Protein AF-X0XR33-F1 (afdb_monomer_lite)

Organism: NCBI:txid412755

Structure (mmCIF, N/CA/C/O backbone):
data_AF-X0XR33-F1
#
_entry.id   AF-X0XR33-F1
#
loop_
_atom_site.group_PDB
_atom_site.id
_atom_site.type_symbol
_atom_site.label_atom_id
_atom_site.label_alt_id
_atom_site.label_comp_id
_atom_site.label_asym_id
_atom_site.label_entity_id
_atom_site.label_seq_id
_atom_site.pdbx_PDB_ins_code
_atom_site.Cartn_x
_atom_site.Cartn_y
_atom_site.Cartn_z
_atom_site.occupancy
_atom_site.B_iso_or_equiv
_atom_site.auth_seq_id
_atom_site.auth_comp_id
_atom_site.auth_asym_id
_atom_site.auth_atom_id
_atom_site.pdbx_PDB_model_num
ATOM 1 N N . THR A 1 1 ? -7.447 8.365 -4.450 1.00 80.62 1 THR A N 1
ATOM 2 C CA . THR A 1 1 ? -6.593 9.327 -5.181 1.00 80.62 1 THR A CA 1
ATOM 3 C C . THR A 1 1 ? -5.388 8.615 -5.745 1.00 80.62 1 THR A C 1
ATOM 5 O O . THR A 1 1 ? -4.790 7.849 -5.003 1.00 80.62 1 THR A O 1
ATOM 8 N N . SER A 1 2 ? -5.066 8.845 -7.019 1.00 83.06 2 SER A N 1
ATOM 9 C CA . SER A 1 2 ? -3.897 8.292 -7.719 1.00 83.06 2 SER A CA 1
ATOM 10 C C . SER A 1 2 ? -2.874 9.401 -7.981 1.00 83.06 2 SER A C 1
ATOM 12 O O . SER A 1 2 ? -3.270 10.494 -8.389 1.00 83.06 2 SER A O 1
ATOM 14 N N . THR A 1 3 ? -1.588 9.146 -7.746 1.00 88.88 3 THR A N 1
ATOM 15 C CA . THR A 1 3 ? -0.489 10.077 -8.058 1.00 88.88 3 THR A CA 1
ATOM 16 C C . THR A 1 3 ? 0.750 9.329 -8.552 1.00 88.88 3 THR A C 1
ATOM 18 O O . THR A 1 3 ? 0.854 8.113 -8.393 1.00 88.88 3 THR A O 1
ATOM 21 N N . ALA A 1 4 ? 1.709 10.057 -9.127 1.00 89.00 4 ALA A N 1
ATOM 22 C CA . ALA A 1 4 ? 3.064 9.562 -9.349 1.00 89.00 4 ALA A CA 1
ATOM 23 C C . ALA A 1 4 ? 4.091 10.601 -8.891 1.00 89.00 4 ALA A C 1
ATOM 25 O O . ALA A 1 4 ? 3.886 11.807 -9.044 1.00 89.00 4 ALA A O 1
ATOM 26 N N . GLN A 1 5 ? 5.188 10.123 -8.316 1.00 90.75 5 GLN A N 1
ATOM 27 C CA . GLN A 1 5 ? 6.294 10.949 -7.862 1.00 90.75 5 GLN A CA 1
ATOM 28 C C . GLN A 1 5 ? 7.131 11.408 -9.066 1.00 90.75 5 GLN A C 1
ATOM 30 O O . GLN A 1 5 ? 7.603 10.596 -9.857 1.00 90.75 5 GLN A O 1
ATOM 35 N N . GLY A 1 6 ? 7.332 12.721 -9.196 1.00 85.88 6 GLY A N 1
ATOM 36 C CA . GLY A 1 6 ? 8.050 13.331 -10.325 1.00 85.88 6 GLY A CA 1
ATOM 37 C C . GLY A 1 6 ? 9.581 13.299 -10.232 1.00 85.88 6 GLY A C 1
ATOM 38 O O . GLY A 1 6 ? 10.245 13.839 -11.110 1.00 85.88 6 GLY A O 1
ATOM 39 N N . ALA A 1 7 ? 10.137 12.717 -9.171 1.00 87.12 7 ALA A N 1
ATOM 40 C CA . ALA A 1 7 ? 11.571 12.658 -8.896 1.00 87.12 7 ALA A CA 1
ATOM 41 C C . ALA A 1 7 ? 11.917 11.373 -8.133 1.00 87.12 7 ALA A C 1
ATOM 43 O O . ALA A 1 7 ? 11.029 10.682 -7.638 1.00 87.12 7 ALA A O 1
ATOM 44 N N . GLU A 1 8 ? 13.202 11.064 -8.000 1.00 84.19 8 GLU A N 1
ATOM 45 C CA . GLU A 1 8 ? 13.633 9.911 -7.213 1.00 84.19 8 GLU A CA 1
ATOM 46 C C . GLU A 1 8 ? 13.281 10.073 -5.710 1.00 84.19 8 GLU A C 1
ATOM 48 O O . GLU A 1 8 ? 13.434 11.174 -5.170 1.00 84.19 8 GLU A O 1
ATOM 53 N N . PRO A 1 9 ? 12.818 9.010 -5.016 1.00 87.75 9 PRO A N 1
ATOM 54 C CA . PRO A 1 9 ? 12.449 7.698 -5.558 1.00 87.75 9 PRO A CA 1
ATOM 55 C C . PRO A 1 9 ? 11.144 7.768 -6.361 1.00 87.75 9 PRO A C 1
ATOM 57 O O . PRO A 1 9 ? 10.124 8.213 -5.840 1.00 87.75 9 PRO A O 1
ATOM 60 N N . TYR A 1 10 ? 11.159 7.296 -7.613 1.00 89.25 10 TYR A N 1
ATOM 61 C CA . TYR A 1 10 ? 9.948 7.230 -8.435 1.00 89.25 10 TYR A CA 1
ATOM 62 C C . TYR A 1 10 ? 8.979 6.194 -7.853 1.00 89.25 10 TYR A C 1
ATOM 64 O O . TYR A 1 10 ? 9.381 5.077 -7.531 1.00 89.25 10 TYR A O 1
ATOM 72 N N . TYR A 1 11 ? 7.701 6.550 -7.728 1.00 90.19 11 TYR A N 1
ATOM 73 C CA . TYR A 1 11 ? 6.629 5.618 -7.380 1.00 90.19 11 TYR A CA 1
ATOM 74 C C . TYR A 1 11 ? 5.278 6.126 -7.878 1.00 90.19 11 TYR A C 1
ATOM 76 O O . TYR A 1 11 ? 5.029 7.332 -7.905 1.00 90.19 11 TYR A O 1
ATOM 84 N N . GLY A 1 12 ? 4.387 5.201 -8.220 1.00 91.00 12 GLY A N 1
ATOM 85 C CA . GLY A 1 12 ? 2.951 5.458 -8.284 1.00 91.00 12 GLY A CA 1
ATOM 86 C C . GLY A 1 12 ? 2.328 5.248 -6.908 1.00 91.00 12 GLY A C 1
ATOM 87 O O . GLY A 1 12 ? 2.782 4.388 -6.151 1.00 91.00 12 GLY A O 1
ATOM 88 N N . SER A 1 13 ? 1.308 6.022 -6.543 1.00 90.88 13 SER A N 1
ATOM 89 C CA . SER A 1 13 ? 0.569 5.787 -5.302 1.00 90.88 13 SER A CA 1
ATOM 90 C C . SER A 1 13 ? -0.932 5.834 -5.502 1.00 90.88 13 SER A C 1
ATOM 92 O O . SER A 1 13 ? -1.434 6.619 -6.304 1.00 90.88 13 SER A O 1
ATOM 94 N N . GLN A 1 14 ? -1.634 5.011 -4.729 1.00 89.75 14 GLN A N 1
ATOM 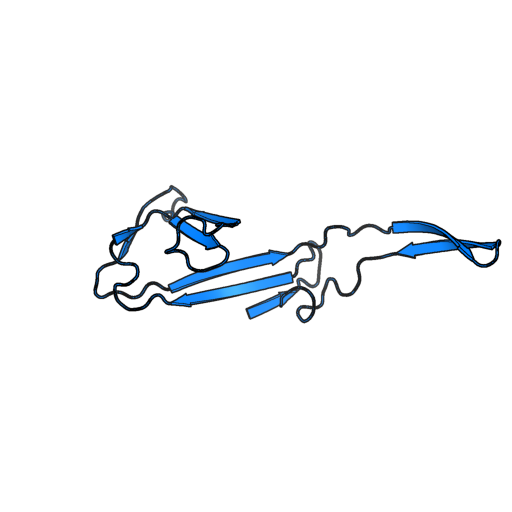95 C CA . GLN A 1 14 ? -3.082 5.002 -4.660 1.00 89.75 14 GLN A CA 1
ATOM 96 C C . GLN A 1 14 ? -3.531 5.016 -3.204 1.00 89.75 14 GLN A C 1
ATOM 98 O O . GLN A 1 14 ? -3.216 4.110 -2.436 1.00 89.75 14 GLN A O 1
ATOM 103 N N . THR A 1 15 ? -4.303 6.034 -2.835 1.00 92.31 15 THR A N 1
ATOM 104 C CA . THR A 1 15 ? -4.995 6.090 -1.546 1.00 92.31 15 THR A CA 1
ATOM 105 C C . THR A 1 15 ? -6.463 5.754 -1.732 1.00 92.31 15 THR A C 1
ATOM 107 O O . THR A 1 15 ? -7.131 6.347 -2.590 1.00 92.31 15 THR A O 1
ATOM 110 N N . ARG A 1 16 ? -6.975 4.850 -0.900 1.00 91.19 16 ARG A N 1
ATOM 111 C CA . ARG A 1 16 ? -8.391 4.497 -0.839 1.00 91.19 16 ARG A CA 1
ATOM 112 C C . ARG A 1 16 ? -8.861 4.501 0.609 1.00 91.19 16 ARG A C 1
ATOM 114 O O . ARG A 1 16 ? -8.134 4.073 1.501 1.00 91.19 16 ARG A O 1
ATOM 121 N N . THR A 1 17 ? -10.069 5.011 0.806 1.00 94.50 17 THR A N 1
ATOM 122 C CA . THR A 1 17 ? -10.751 5.028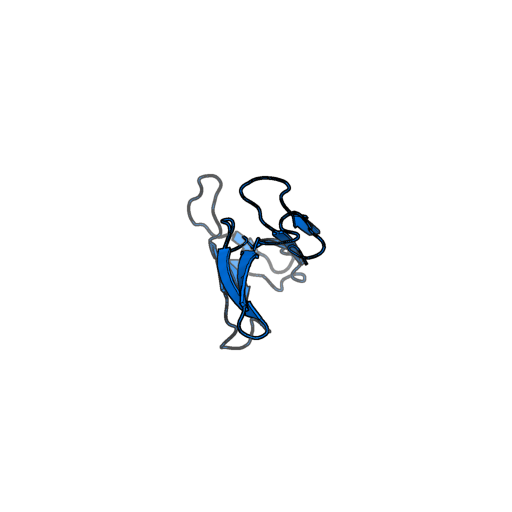 2.097 1.00 94.50 17 THR A CA 1
ATOM 123 C C . THR A 1 17 ? -11.959 4.115 1.998 1.00 94.50 17 THR A C 1
ATOM 125 O O . THR A 1 17 ? -12.730 4.219 1.042 1.00 94.50 17 THR A O 1
ATOM 128 N N . TRP A 1 18 ? -12.099 3.216 2.963 1.00 92.19 18 TRP A N 1
ATOM 129 C CA . TRP A 1 18 ? -13.289 2.398 3.143 1.00 92.19 18 TRP A CA 1
ATOM 130 C C . TRP A 1 18 ? -13.975 2.845 4.417 1.00 92.19 18 TRP A C 1
ATOM 132 O O . TRP A 1 18 ? -13.334 2.922 5.464 1.00 92.19 18 TRP A O 1
ATOM 142 N N . ARG A 1 19 ? -15.267 3.129 4.293 1.00 95.06 19 ARG A N 1
ATOM 143 C CA . ARG A 1 19 ? -16.157 3.312 5.426 1.00 95.06 19 ARG A CA 1
ATOM 144 C C . ARG A 1 19 ? -16.843 1.984 5.692 1.00 95.06 19 ARG A C 1
ATOM 146 O O . ARG A 1 19 ? -17.476 1.453 4.782 1.00 95.06 19 ARG A O 1
ATOM 153 N N . PHE A 1 20 ? -16.681 1.464 6.898 1.00 93.12 20 PHE A N 1
ATOM 154 C CA . PHE A 1 20 ? -17.532 0.400 7.415 1.00 93.12 20 PHE A CA 1
ATOM 155 C C . PHE A 1 20 ? -18.868 1.016 7.831 1.00 93.12 20 PHE A C 1
ATOM 157 O O . PHE A 1 20 ? -18.887 2.152 8.322 1.00 93.12 20 PHE A O 1
ATOM 164 N N . ASP A 1 21 ? -19.969 0.299 7.605 1.00 95.62 21 ASP A N 1
ATOM 165 C CA . ASP A 1 21 ? -21.281 0.756 8.057 1.00 95.62 21 ASP A CA 1
ATOM 166 C C . ASP A 1 21 ? -21.332 0.810 9.596 1.00 95.62 21 ASP A C 1
ATOM 168 O O . ASP A 1 21 ? -20.431 0.329 10.291 1.00 95.62 21 ASP A O 1
ATOM 172 N N . GLU A 1 22 ? -22.353 1.476 10.137 1.00 97.62 22 GLU A N 1
ATOM 173 C CA . GLU A 1 22 ? -22.493 1.665 11.586 1.00 97.62 22 GLU A CA 1
ATOM 174 C C . GLU A 1 22 ? -22.486 0.306 12.296 1.00 97.62 22 GLU A C 1
ATOM 176 O O . GLU A 1 22 ? -23.286 -0.573 11.979 1.00 97.62 22 GLU A O 1
ATOM 181 N N . GLY A 1 23 ? -21.564 0.127 13.241 1.00 95.31 23 GLY A N 1
ATOM 182 C CA . GLY A 1 23 ? -21.454 -1.096 14.034 1.00 95.31 23 GLY A CA 1
ATOM 183 C C . GLY A 1 23 ? -20.858 -2.318 13.321 1.00 95.31 23 GLY A C 1
ATOM 184 O O . GLY A 1 23 ? -20.557 -3.297 14.001 1.00 95.31 23 GLY A O 1
ATOM 185 N N . ASP A 1 24 ? -20.594 -2.276 12.010 1.00 93.12 24 ASP A N 1
ATOM 186 C CA . ASP A 1 24 ? -19.995 -3.407 11.274 1.00 93.12 24 ASP A CA 1
ATOM 187 C C . ASP A 1 24 ? -18.585 -3.751 11.772 1.00 93.12 24 ASP A C 1
ATOM 189 O O . ASP A 1 24 ? -18.161 -4.906 11.748 1.00 93.12 24 ASP A O 1
ATOM 193 N N . ALA A 1 25 ? -17.851 -2.736 12.228 1.00 93.94 25 ALA A N 1
ATOM 194 C CA . ALA A 1 25 ? -16.510 -2.877 12.784 1.00 93.94 25 ALA A CA 1
ATOM 195 C C . ALA A 1 25 ? -16.498 -2.915 14.323 1.00 93.94 25 ALA A C 1
ATOM 197 O O . ALA A 1 25 ? -15.434 -2.739 14.917 1.00 93.94 25 ALA A O 1
ATOM 198 N N . ALA A 1 26 ? -17.652 -3.101 14.978 1.00 96.62 26 ALA A N 1
ATOM 199 C CA . ALA A 1 26 ? -17.745 -3.037 16.433 1.00 96.62 26 ALA A CA 1
ATOM 200 C C . ALA A 1 26 ? -16.880 -4.107 17.121 1.00 96.62 26 ALA A C 1
ATOM 202 O O . ALA A 1 26 ? -16.897 -5.285 16.761 1.00 96.62 26 ALA A O 1
ATOM 203 N N . GLY A 1 27 ? -16.150 -3.694 18.155 1.00 96.69 27 GLY A N 1
ATOM 204 C CA . GLY A 1 27 ? -15.260 -4.548 18.931 1.00 96.69 27 GLY A CA 1
ATOM 205 C C . GLY A 1 27 ? -13.944 -3.874 19.306 1.00 96.69 27 GLY A C 1
ATOM 206 O O . GLY A 1 27 ? -13.717 -2.693 19.049 1.00 96.69 27 GLY A O 1
ATOM 207 N N . ILE A 1 28 ? -13.066 -4.661 19.930 1.00 97.75 28 ILE A N 1
ATOM 208 C CA . ILE A 1 28 ? -11.700 -4.251 20.265 1.00 97.75 28 ILE A CA 1
ATOM 209 C C . ILE A 1 28 ? -10.795 -4.642 19.097 1.00 97.75 28 ILE A C 1
ATOM 211 O O . ILE A 1 28 ? -10.555 -5.827 18.855 1.00 97.75 28 ILE A O 1
ATOM 215 N N . LEU A 1 29 ? -10.297 -3.646 18.370 1.00 96.88 29 LEU A N 1
ATOM 216 C CA . LEU A 1 29 ? -9.477 -3.827 17.175 1.00 96.88 29 LEU A CA 1
ATOM 217 C C . LEU A 1 29 ? -8.010 -3.551 17.502 1.00 96.88 29 LEU A C 1
ATOM 219 O O . LEU A 1 29 ? -7.693 -2.530 18.107 1.00 96.88 29 LEU A O 1
ATOM 223 N N . ALA A 1 30 ? -7.110 -4.435 17.066 1.00 96.94 30 ALA A N 1
ATOM 224 C CA . ALA A 1 30 ? -5.659 -4.287 17.243 1.00 96.94 30 ALA A CA 1
ATOM 225 C C . ALA A 1 30 ? -4.914 -3.966 15.935 1.00 96.94 30 ALA A C 1
ATOM 227 O O . ALA A 1 30 ? -3.726 -3.642 15.941 1.00 96.94 30 ALA A O 1
ATOM 228 N N . GLU A 1 31 ? -5.587 -4.083 14.792 1.00 94.75 31 GLU A N 1
ATOM 229 C CA . GLU A 1 31 ? -4.966 -3.979 13.477 1.00 94.75 31 GLU A CA 1
ATOM 230 C C . GLU A 1 31 ? -5.986 -3.676 12.379 1.00 94.75 31 GLU A C 1
ATOM 232 O O . GLU A 1 31 ? -7.189 -3.870 12.548 1.00 94.75 31 GLU A O 1
ATOM 237 N N . ALA A 1 32 ? -5.472 -3.265 11.223 1.00 92.50 32 ALA A N 1
ATOM 238 C CA . ALA A 1 32 ? -6.208 -3.198 9.971 1.00 92.50 32 ALA A CA 1
ATOM 239 C C . ALA A 1 32 ? -5.465 -3.990 8.886 1.00 92.50 32 ALA A C 1
ATOM 241 O O . ALA A 1 32 ? -4.234 -3.947 8.792 1.00 92.50 32 ALA A O 1
ATOM 242 N N . GLY A 1 33 ? -6.219 -4.706 8.051 1.00 90.38 33 GLY A N 1
ATOM 243 C CA . GLY A 1 33 ? -5.696 -5.510 6.949 1.00 90.38 33 GLY A CA 1
ATOM 244 C C . GLY A 1 33 ? -6.325 -5.139 5.611 1.00 90.38 33 GLY A C 1
ATOM 245 O O . GLY A 1 33 ? -7.479 -4.728 5.543 1.00 90.38 33 GLY A O 1
ATOM 246 N N . ILE A 1 34 ? -5.561 -5.318 4.536 1.00 88.75 34 ILE A N 1
ATOM 247 C CA . ILE A 1 34 ? -6.033 -5.248 3.154 1.00 88.75 34 ILE A CA 1
ATOM 248 C C . ILE A 1 34 ? -5.708 -6.578 2.466 1.00 88.75 34 ILE A C 1
ATOM 250 O O . ILE A 1 34 ? -4.591 -7.099 2.552 1.00 88.75 34 ILE A O 1
ATOM 254 N N . GLY A 1 35 ? -6.698 -7.120 1.762 1.00 84.62 35 GLY A N 1
ATOM 255 C CA . GLY A 1 35 ? -6.613 -8.405 1.079 1.00 84.62 35 GLY A CA 1
ATOM 256 C C . GLY A 1 35 ? -7.439 -8.451 -0.195 1.00 84.62 35 GLY A C 1
ATOM 257 O O . GLY A 1 35 ? -8.005 -7.448 -0.636 1.00 84.62 35 GLY A O 1
ATOM 258 N N . ARG A 1 36 ? -7.481 -9.633 -0.806 1.00 76.94 36 ARG A N 1
ATOM 259 C CA . ARG A 1 36 ? -8.385 -9.926 -1.924 1.00 76.94 36 ARG A CA 1
ATOM 260 C C . ARG A 1 36 ? -9.679 -10.561 -1.404 1.00 76.94 36 ARG A C 1
ATOM 262 O O . ARG A 1 36 ? -9.636 -11.392 -0.506 1.00 76.94 36 ARG A O 1
ATOM 269 N N . GLY A 1 37 ? -10.805 -10.232 -2.038 1.00 69.50 37 GLY A N 1
ATOM 270 C CA . GLY A 1 37 ? -12.091 -10.901 -1.802 1.00 69.50 37 GLY A CA 1
ATOM 271 C C . GLY A 1 37 ? -12.863 -10.404 -0.576 1.00 69.50 37 GLY A C 1
ATOM 272 O O . GLY A 1 37 ? -12.601 -9.323 -0.055 1.00 69.50 37 GLY A O 1
ATOM 273 N N . ASN A 1 38 ? -13.862 -11.186 -0.162 1.00 66.94 38 ASN A N 1
ATOM 274 C CA . ASN A 1 38 ? -14.637 -10.948 1.054 1.00 66.94 38 ASN A CA 1
ATOM 275 C C . ASN A 1 38 ? -13.828 -11.439 2.267 1.00 66.94 38 ASN A C 1
ATOM 277 O O . ASN A 1 38 ? -13.484 -12.617 2.326 1.00 66.94 38 ASN A O 1
ATOM 281 N N . CYS A 1 39 ? -13.548 -10.546 3.218 1.00 58.31 39 CYS A N 1
ATOM 282 C CA . CYS A 1 39 ? -12.802 -10.839 4.447 1.00 58.31 39 CYS A CA 1
ATOM 283 C C . CYS A 1 39 ? -13.517 -11.804 5.407 1.00 58.31 39 CYS A C 1
ATOM 285 O O . CYS A 1 39 ? -12.886 -12.319 6.321 1.00 58.31 39 CYS A O 1
ATOM 287 N N . ASN A 1 40 ? -14.811 -12.068 5.196 1.00 60.22 40 ASN A N 1
ATOM 288 C CA . ASN A 1 40 ? -15.623 -12.963 6.028 1.00 60.22 40 ASN A CA 1
ATOM 289 C C . ASN A 1 40 ? -15.618 -14.418 5.529 1.00 60.22 40 ASN A C 1
ATOM 291 O O . ASN A 1 40 ? -16.442 -15.223 5.961 1.00 60.22 40 ASN A O 1
ATOM 295 N N . ILE A 1 41 ? -14.738 -14.754 4.584 1.00 58.75 41 ILE A N 1
ATOM 296 C CA . ILE A 1 41 ? -14.551 -16.117 4.087 1.00 58.75 41 ILE A CA 1
ATOM 297 C C . ILE A 1 41 ? -13.142 -16.559 4.476 1.00 58.75 41 ILE A C 1
ATOM 299 O O . ILE A 1 41 ? -12.162 -15.905 4.108 1.00 58.75 41 ILE A O 1
ATOM 303 N N . ASP A 1 42 ? -13.046 -17.676 5.201 1.00 55.12 42 ASP A N 1
ATOM 304 C CA . ASP A 1 42 ? -11.775 -18.335 5.505 1.00 55.12 42 ASP A CA 1
ATOM 305 C C . ASP A 1 42 ? -10.972 -18.532 4.209 1.00 55.12 42 ASP A C 1
ATOM 307 O O . ASP A 1 42 ? -11.420 -19.202 3.277 1.00 55.12 42 ASP A O 1
ATOM 311 N N . GLY A 1 43 ? -9.793 -17.907 4.138 1.00 53.78 43 GLY A N 1
ATOM 312 C CA . GLY A 1 43 ? -8.950 -17.889 2.937 1.00 53.78 43 GLY A CA 1
ATOM 313 C C . GLY A 1 43 ? -8.892 -16.552 2.191 1.00 53.78 43 GLY A C 1
ATOM 314 O O . GLY A 1 43 ? -8.343 -16.507 1.091 1.00 53.78 43 GLY A O 1
ATOM 315 N N . SER A 1 44 ? -9.411 -15.448 2.745 1.00 60.50 44 SER A N 1
ATOM 316 C CA . SER A 1 44 ? -9.074 -14.121 2.216 1.00 60.50 44 SER A CA 1
ATOM 317 C C . SER A 1 44 ? -7.579 -13.842 2.422 1.00 60.50 44 SER A C 1
ATOM 319 O O . SER A 1 44 ? -7.129 -13.596 3.545 1.00 60.50 44 SER A O 1
ATOM 321 N N . ASP A 1 45 ? -6.804 -13.879 1.339 1.00 75.88 45 ASP A N 1
ATOM 322 C CA . ASP A 1 45 ? -5.370 -13.592 1.356 1.00 75.88 45 ASP A CA 1
ATOM 323 C C . ASP A 1 45 ? -5.136 -12.099 1.641 1.00 75.88 45 ASP A C 1
ATOM 325 O O . ASP A 1 45 ? -5.126 -11.254 0.732 1.00 75.88 45 ASP A O 1
ATOM 329 N N . LEU A 1 46 ? -4.975 -11.755 2.923 1.00 84.56 46 LEU A N 1
ATOM 330 C CA . LEU A 1 46 ? -4.427 -10.463 3.326 1.00 84.56 46 LEU A CA 1
ATOM 331 C C . LEU A 1 46 ? -2.993 -10.368 2.802 1.00 84.56 46 LEU A C 1
ATOM 333 O O . LEU A 1 46 ? -2.139 -11.180 3.152 1.00 84.56 46 LEU A O 1
ATOM 337 N N . TRP A 1 47 ? -2.718 -9.357 1.983 1.00 86.19 47 TRP A N 1
ATOM 338 C CA . TRP A 1 47 ? -1.376 -9.094 1.456 1.00 86.19 47 TRP A CA 1
ATOM 339 C C . TRP A 1 47 ? -0.700 -7.907 2.153 1.00 86.19 47 TRP A C 1
ATOM 341 O O . TRP A 1 47 ? 0.501 -7.702 1.991 1.00 86.19 47 TRP A O 1
ATOM 351 N N . SER A 1 48 ? -1.441 -7.131 2.952 1.00 90.44 48 SER A N 1
ATOM 352 C CA . SER A 1 48 ? -0.894 -6.061 3.788 1.00 90.44 48 SER A CA 1
ATOM 353 C C . SER A 1 48 ? -1.655 -5.947 5.105 1.00 90.44 48 SER A C 1
ATOM 355 O O . SER A 1 48 ? -2.878 -6.075 5.134 1.00 90.44 48 SER A O 1
ATOM 357 N N . ARG A 1 49 ? -0.925 -5.708 6.200 1.00 91.88 49 ARG A N 1
ATOM 358 C CA . ARG A 1 49 ? -1.463 -5.523 7.555 1.00 91.88 49 ARG A CA 1
ATOM 359 C C . ARG A 1 49 ? -0.696 -4.426 8.277 1.00 91.88 49 ARG A C 1
ATOM 361 O O . ARG A 1 49 ? 0.5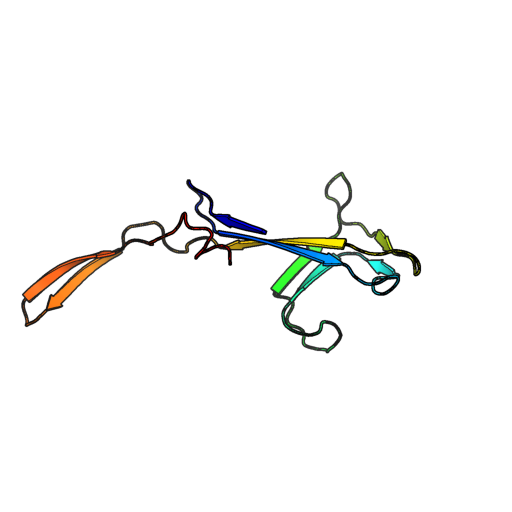08 -4.272 8.068 1.00 91.88 49 ARG A O 1
ATOM 368 N N . ALA A 1 50 ? -1.390 -3.695 9.136 1.00 94.25 50 ALA A N 1
ATOM 369 C CA . ALA A 1 50 ? -0.811 -2.683 10.001 1.00 94.25 50 ALA A CA 1
ATOM 370 C C . ALA A 1 50 ? -1.413 -2.787 11.404 1.00 94.25 50 ALA A C 1
ATOM 372 O O . ALA A 1 50 ? -2.631 -2.835 11.557 1.00 94.25 50 ALA A O 1
ATOM 373 N N . LEU A 1 51 ? -0.548 -2.793 12.420 1.00 96.88 51 LEU A N 1
ATOM 374 C CA . LEU A 1 51 ? -0.973 -2.680 13.813 1.00 96.88 51 LEU A CA 1
ATOM 375 C C . LEU A 1 51 ? -1.512 -1.276 14.076 1.00 96.88 51 LEU A C 1
ATOM 377 O O . LEU A 1 51 ? -0.952 -0.288 13.589 1.00 96.88 51 LEU A O 1
ATOM 381 N N . ILE A 1 52 ? -2.554 -1.206 14.893 1.00 97.31 52 ILE A N 1
ATOM 382 C CA . ILE A 1 52 ? -3.009 0.043 15.486 1.00 97.31 52 ILE A CA 1
ATOM 383 C C . ILE A 1 52 ? -1.986 0.434 16.550 1.00 97.31 52 ILE A C 1
ATOM 385 O O . ILE A 1 52 ? -1.485 -0.407 17.297 1.00 97.31 52 ILE A O 1
ATOM 389 N N . LYS A 1 53 ? -1.604 1.708 16.558 1.00 97.69 53 LYS A N 1
ATOM 390 C CA . LYS A 1 53 ? -0.534 2.239 17.401 1.00 97.69 53 LYS A CA 1
ATOM 391 C C . LYS A 1 53 ? -0.987 3.515 18.080 1.00 97.69 53 LYS A C 1
ATOM 393 O O . LYS A 1 53 ? -1.820 4.239 17.537 1.00 97.69 53 LYS A O 1
ATOM 398 N N . ASP A 1 54 ? -0.429 3.783 19.249 1.00 96.94 54 ASP A N 1
ATOM 399 C CA . ASP A 1 54 ? -0.633 5.041 19.953 1.00 96.94 54 ASP A CA 1
ATOM 400 C C . ASP A 1 54 ? 0.243 6.176 19.380 1.00 96.94 54 ASP A C 1
ATOM 402 O O . ASP A 1 54 ? 0.929 6.028 18.363 1.00 96.94 54 ASP A O 1
ATOM 406 N N . GLY A 1 55 ? 0.228 7.336 20.044 1.00 95.75 55 GLY A N 1
ATOM 407 C CA . GLY A 1 55 ? 1.043 8.489 19.654 1.00 95.75 55 GLY A CA 1
ATOM 408 C C . GLY A 1 55 ? 2.557 8.299 19.829 1.00 95.75 55 GLY A C 1
ATOM 409 O O . GLY A 1 55 ? 3.319 9.070 19.249 1.00 95.75 55 GLY A O 1
ATOM 410 N N . ALA A 1 56 ? 2.998 7.298 20.598 1.00 96.81 56 ALA A N 1
ATOM 411 C CA . ALA A 1 56 ? 4.405 6.926 20.754 1.00 96.81 56 ALA A CA 1
ATOM 412 C C . ALA A 1 56 ? 4.852 5.883 19.710 1.00 96.81 56 ALA A C 1
ATOM 414 O O . ALA A 1 56 ? 6.050 5.669 19.520 1.00 96.81 56 ALA A O 1
ATOM 415 N N . GLY A 1 57 ? 3.905 5.288 18.979 1.00 96.00 57 GLY A N 1
ATOM 416 C CA . GLY A 1 57 ? 4.156 4.257 17.977 1.00 96.00 57 GLY A CA 1
ATOM 417 C C . GLY A 1 57 ? 4.105 2.832 18.5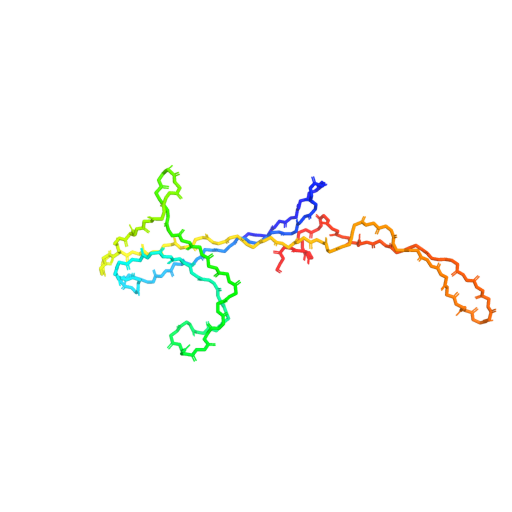35 1.00 96.00 57 GLY A C 1
ATOM 418 O O . GLY A 1 57 ? 4.423 1.893 17.791 1.00 96.00 57 GLY A O 1
ATOM 419 N N . ASP A 1 58 ? 3.686 2.669 19.790 1.00 97.75 58 ASP A N 1
ATOM 420 C CA . ASP A 1 58 ? 3.555 1.377 20.451 1.00 97.75 58 ASP A CA 1
ATOM 421 C C . ASP A 1 58 ? 2.218 0.718 20.072 1.00 97.75 58 ASP A C 1
ATOM 423 O O . ASP A 1 58 ? 1.197 1.410 19.979 1.00 97.75 58 ASP A O 1
ATOM 427 N N . PRO A 1 59 ? 2.187 -0.606 19.804 1.00 98.38 59 PRO A N 1
ATOM 428 C CA . PRO A 1 59 ? 0.951 -1.305 19.473 1.00 98.38 59 PRO A CA 1
ATOM 429 C C . PRO A 1 59 ? -0.114 -1.147 20.559 1.00 98.38 59 PRO A C 1
ATOM 431 O O . PRO A 1 59 ? 0.145 -1.376 21.739 1.00 98.38 59 PRO A O 1
ATOM 434 N N . THR A 1 60 ? -1.326 -0.804 20.143 1.00 98.06 60 THR A N 1
ATOM 435 C CA . THR A 1 60 ? -2.474 -0.600 21.025 1.00 98.06 60 THR A CA 1
ATOM 436 C C . THR A 1 60 ? -3.760 -1.040 20.334 1.00 98.06 60 THR A C 1
ATOM 438 O O . THR A 1 60 ? -3.751 -1.475 19.181 1.00 98.06 60 THR A O 1
ATOM 441 N N . THR A 1 61 ? -4.878 -0.925 21.040 1.00 98.12 61 THR A N 1
ATOM 442 C CA . THR A 1 61 ? -6.209 -1.216 20.515 1.00 98.12 61 THR A CA 1
ATOM 443 C C . THR A 1 61 ? -7.086 0.025 20.499 1.00 98.12 61 THR A C 1
ATOM 445 O O . THR A 1 61 ? -6.919 0.919 21.327 1.00 98.12 61 THR A O 1
ATOM 448 N N . ILE A 1 62 ? -8.073 0.038 19.610 1.00 96.81 62 ILE A N 1
ATOM 449 C CA . ILE A 1 62 ? -9.231 0.934 19.702 1.00 96.81 62 ILE A CA 1
ATOM 450 C C . ILE A 1 62 ? -10.482 0.109 19.973 1.00 96.81 62 ILE A C 1
ATOM 452 O O . ILE A 1 62 ? -10.579 -1.039 19.538 1.00 96.81 62 ILE A O 1
ATOM 456 N N . GLU A 1 63 ? -11.433 0.700 20.681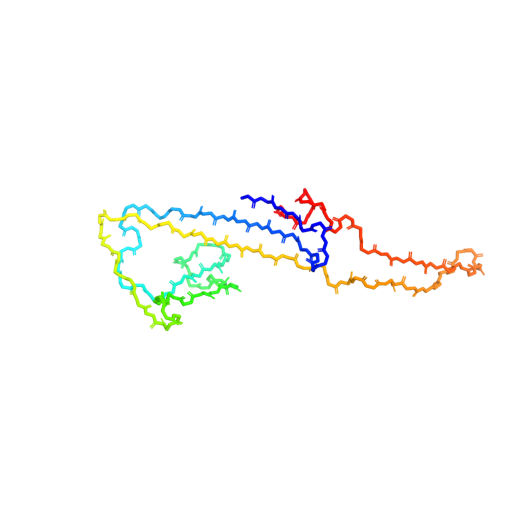 1.00 97.88 63 GLU A N 1
ATOM 457 C CA . GLU A 1 63 ? -12.784 0.167 20.799 1.00 97.88 63 GLU A CA 1
ATOM 458 C C . GLU A 1 63 ? -13.674 0.912 19.804 1.00 97.88 63 GLU A C 1
ATOM 460 O O . GLU A 1 63 ? -13.698 2.141 19.805 1.00 97.88 63 GLU A O 1
ATOM 465 N N . VAL A 1 64 ? -14.362 0.164 18.942 1.00 97.44 64 VAL A N 1
ATOM 466 C CA . VAL A 1 64 ? -15.433 0.677 18.083 1.00 97.44 64 VAL A CA 1
ATOM 467 C C . VAL A 1 64 ? -16.746 0.153 18.645 1.00 97.44 64 VAL A C 1
ATOM 469 O O . VAL A 1 64 ? -16.919 -1.052 18.838 1.00 97.44 64 VAL A O 1
ATOM 472 N N . THR A 1 65 ? -17.675 1.047 18.936 1.00 97.31 65 THR A N 1
ATOM 473 C CA . THR A 1 65 ? -18.993 0.704 19.466 1.00 97.31 65 THR A CA 1
ATOM 474 C C . THR A 1 65 ? -19.981 0.384 18.342 1.00 97.31 65 THR A C 1
ATOM 476 O O . THR A 1 65 ? -19.756 0.685 17.170 1.00 97.31 65 THR A O 1
ATOM 479 N N . ALA A 1 66 ? -21.123 -0.212 18.693 1.00 97.06 66 ALA A N 1
ATOM 480 C CA . ALA A 1 66 ? -22.175 -0.559 17.732 1.00 97.06 66 ALA A CA 1
ATOM 481 C C . ALA A 1 66 ? -22.847 0.659 17.060 1.00 97.06 66 ALA A C 1
ATOM 483 O O . ALA A 1 66 ? -23.635 0.473 16.140 1.00 97.06 66 ALA A O 1
ATOM 484 N N . ASN A 1 67 ? -22.551 1.878 17.523 1.00 97.00 67 ASN A N 1
ATOM 485 C CA . ASN A 1 67 ? -23.116 3.133 17.026 1.00 97.00 67 ASN A CA 1
ATOM 486 C C . ASN A 1 67 ? -22.064 4.055 16.396 1.00 97.00 67 ASN A C 1
ATOM 488 O O . ASN A 1 67 ? -22.264 5.264 16.269 1.00 97.00 67 ASN A O 1
ATOM 492 N N . GLU A 1 68 ? -20.913 3.490 16.039 1.00 97.50 68 GLU A N 1
ATOM 493 C CA . GLU A 1 68 ? -19.823 4.206 15.396 1.00 97.50 68 GLU A CA 1
ATOM 494 C C . GLU A 1 68 ? -19.581 3.682 13.983 1.00 97.50 68 GLU A C 1
ATOM 496 O O . GLU A 1 68 ? -19.781 2.505 13.674 1.00 97.50 68 GLU A O 1
ATOM 501 N N . TRP A 1 69 ? -19.113 4.588 13.126 1.00 97.00 69 TRP A N 1
ATOM 502 C CA . TRP A 1 69 ? -18.538 4.260 11.827 1.00 97.00 69 TRP A CA 1
ATOM 503 C C . TRP A 1 69 ? -17.020 4.212 11.951 1.00 97.00 69 TRP A C 1
ATOM 505 O O . TRP A 1 69 ? -16.421 5.050 12.630 1.00 97.00 69 TRP A O 1
ATOM 515 N N . LEU A 1 70 ? -16.393 3.293 11.220 1.00 96.19 70 LEU A N 1
ATOM 516 C CA . LEU A 1 70 ? -14.942 3.243 11.079 1.00 96.19 70 LEU A CA 1
ATOM 517 C C . LEU A 1 70 ? -14.548 3.605 9.646 1.00 96.19 70 LEU A C 1
ATOM 519 O O . LEU A 1 70 ? -14.947 2.934 8.696 1.00 96.19 70 LEU A O 1
ATOM 523 N N . ASP A 1 71 ? -13.715 4.633 9.498 1.00 96.50 71 ASP A N 1
ATOM 524 C CA . ASP A 1 71 ? -13.061 4.963 8.233 1.00 96.50 71 ASP A CA 1
ATOM 525 C C . ASP A 1 71 ? -11.610 4.487 8.258 1.00 96.50 71 ASP A C 1
ATOM 527 O O . ASP A 1 71 ? -10.797 4.959 9.053 1.00 96.50 71 ASP A O 1
ATOM 531 N N . VAL A 1 72 ? -11.251 3.598 7.334 1.00 94.81 72 VAL A N 1
ATOM 532 C CA . VAL A 1 72 ? -9.871 3.132 7.162 1.00 94.81 72 VAL A CA 1
ATOM 533 C C . VAL A 1 72 ? -9.318 3.684 5.860 1.00 94.81 72 VAL A C 1
ATOM 535 O O . VAL A 1 72 ? -9.808 3.366 4.777 1.00 94.81 72 VAL A O 1
ATOM 538 N N . SER A 1 73 ? -8.274 4.508 5.959 1.00 95.56 73 SER A N 1
ATOM 539 C CA . SER A 1 73 ? -7.540 5.027 4.802 1.00 95.56 73 SER A CA 1
ATOM 540 C C . SER A 1 73 ? -6.231 4.269 4.618 1.00 95.56 73 SER A C 1
ATOM 542 O O . SER A 1 73 ? -5.372 4.280 5.495 1.00 95.56 73 SER A O 1
ATOM 544 N N . TYR A 1 74 ? -6.060 3.643 3.456 1.00 93.00 74 TYR A N 1
ATOM 545 C CA . TYR A 1 74 ? -4.860 2.894 3.092 1.00 93.00 74 TYR A CA 1
ATOM 546 C C . TYR A 1 74 ? -4.182 3.532 1.882 1.00 93.00 74 TYR A C 1
ATOM 548 O O . TYR A 1 74 ? -4.859 3.941 0.934 1.00 93.00 74 TYR A O 1
ATOM 556 N N . GLN A 1 75 ? -2.849 3.578 1.889 1.00 93.44 75 GLN A N 1
ATOM 557 C CA . GLN A 1 75 ? -2.047 4.007 0.746 1.00 93.44 75 GLN A CA 1
ATOM 558 C C . GLN A 1 75 ? -1.165 2.859 0.249 1.00 93.44 75 GLN A C 1
ATOM 560 O O . GLN A 1 75 ? -0.282 2.391 0.963 1.00 93.44 75 GLN A O 1
ATOM 565 N N . LEU A 1 76 ? -1.363 2.473 -1.010 1.00 90.81 76 LEU A N 1
ATOM 566 C CA . LEU A 1 76 ? -0.449 1.620 -1.759 1.00 90.81 76 LEU A CA 1
ATOM 567 C C . LEU A 1 76 ? 0.583 2.492 -2.479 1.00 90.81 76 LEU A C 1
ATOM 569 O O . LEU A 1 76 ? 0.218 3.498 -3.091 1.00 90.81 76 LEU A O 1
ATOM 573 N N . ARG A 1 77 ? 1.858 2.092 -2.445 1.00 91.38 77 ARG A N 1
ATOM 574 C CA . ARG A 1 77 ? 2.921 2.657 -3.288 1.00 91.38 77 ARG A CA 1
ATOM 575 C C . ARG A 1 77 ? 3.554 1.553 -4.126 1.00 91.38 77 ARG A C 1
ATOM 577 O O . ARG A 1 77 ? 3.943 0.522 -3.585 1.00 91.38 77 ARG A O 1
ATOM 584 N N . LEU A 1 78 ? 3.659 1.787 -5.429 1.00 88.38 78 LEU A N 1
ATOM 585 C CA . LEU A 1 78 ? 4.286 0.895 -6.397 1.00 88.38 78 LEU A CA 1
ATOM 586 C C . LEU A 1 78 ? 5.570 1.547 -6.901 1.00 88.38 78 LEU A C 1
ATOM 588 O O . LEU A 1 78 ? 5.532 2.627 -7.489 1.00 88.38 78 LEU A O 1
ATOM 592 N N . TYR A 1 79 ? 6.699 0.886 -6.666 1.00 88.75 79 TYR A N 1
ATOM 593 C CA . TYR A 1 79 ? 8.016 1.356 -7.083 1.00 88.75 79 TYR A CA 1
ATOM 594 C C . TYR A 1 79 ? 8.424 0.654 -8.385 1.00 88.75 79 TYR A C 1
ATOM 596 O O . TYR A 1 79 ? 8.280 -0.570 -8.470 1.00 88.75 79 TYR A O 1
ATOM 604 N N . PRO A 1 80 ? 8.938 1.376 -9.399 1.00 86.25 80 PRO A N 1
ATOM 605 C CA . PRO A 1 80 ? 9.530 0.747 -10.570 1.00 86.25 80 PRO A CA 1
ATOM 606 C C . PRO A 1 80 ? 10.687 -0.157 -10.139 1.00 86.25 80 PRO A C 1
ATOM 608 O O . PRO A 1 80 ? 11.607 0.284 -9.454 1.00 86.25 80 PRO A O 1
ATOM 611 N N . GLY A 1 81 ? 10.642 -1.427 -10.543 1.00 80.88 81 GLY A N 1
ATOM 612 C CA . GLY A 1 81 ? 11.642 -2.417 -10.129 1.00 80.88 81 GLY A CA 1
ATOM 613 C C . GLY A 1 81 ? 13.017 -2.231 -10.775 1.00 80.88 81 GLY A C 1
ATOM 614 O O . GLY A 1 81 ? 13.988 -2.816 -10.308 1.00 80.88 81 GLY A O 1
ATOM 615 N N . HIS A 1 82 ? 13.105 -1.432 -11.842 1.00 81.69 82 HIS A N 1
ATOM 616 C CA . HIS A 1 82 ? 14.322 -1.247 -12.621 1.00 81.69 82 HIS A CA 1
ATOM 617 C C . HIS A 1 82 ? 14.438 0.218 -13.068 1.00 81.69 82 HIS A C 1
ATOM 619 O O . HIS A 1 82 ? 13.618 0.701 -13.851 1.00 81.69 82 HIS A O 1
ATOM 625 N N . LEU A 1 83 ? 15.438 0.936 -12.550 1.00 83.50 83 LEU A N 1
ATOM 626 C CA . LEU A 1 83 ? 15.693 2.354 -12.862 1.00 83.50 83 LEU A CA 1
ATOM 627 C C . LEU A 1 83 ? 17.037 2.601 -13.564 1.00 83.50 83 LEU A C 1
ATOM 629 O O . LEU A 1 83 ? 17.320 3.736 -13.936 1.00 83.50 83 LEU A O 1
ATOM 633 N N . ILE A 1 84 ? 17.850 1.559 -13.745 1.00 88.88 84 ILE A N 1
ATOM 634 C CA . ILE A 1 84 ? 19.072 1.621 -14.551 1.00 88.88 84 ILE A CA 1
ATOM 635 C C . ILE A 1 84 ? 18.770 1.268 -16.014 1.00 88.88 84 ILE A C 1
ATOM 637 O O . ILE A 1 84 ? 17.691 0.778 -16.344 1.00 88.88 84 ILE A O 1
ATOM 641 N N . ASP A 1 85 ? 19.712 1.570 -16.900 1.00 91.69 85 ASP A N 1
ATOM 642 C CA . ASP A 1 85 ? 19.582 1.255 -18.317 1.00 91.69 85 ASP A CA 1
ATOM 643 C C . ASP A 1 85 ? 19.847 -0.233 -18.561 1.00 91.69 85 ASP A C 1
ATOM 645 O O . ASP A 1 85 ? 20.930 -0.735 -18.251 1.00 91.69 85 ASP A O 1
ATOM 649 N N . ASP A 1 86 ? 18.897 -0.914 -19.195 1.00 92.19 86 ASP A N 1
ATOM 650 C CA . ASP A 1 86 ? 19.109 -2.255 -19.728 1.00 92.19 86 ASP A CA 1
ATOM 651 C C . ASP A 1 86 ? 19.802 -2.135 -21.085 1.00 92.19 86 ASP A C 1
ATOM 653 O O . ASP A 1 86 ? 19.258 -1.559 -22.028 1.00 92.19 86 ASP A O 1
ATOM 657 N N . THR A 1 87 ? 21.007 -2.684 -21.207 1.00 96.62 87 THR A N 1
ATOM 658 C CA . THR A 1 87 ? 21.790 -2.638 -22.451 1.00 96.62 87 THR A CA 1
ATOM 659 C C . THR A 1 87 ? 22.012 -4.038 -23.002 1.00 96.62 87 THR A C 1
ATOM 661 O O . THR A 1 87 ? 22.028 -5.021 -22.260 1.00 96.62 87 THR A O 1
ATOM 664 N N . GLY A 1 88 ? 22.163 -4.151 -24.316 1.00 96.56 88 GLY A N 1
ATOM 665 C CA . GLY A 1 88 ? 22.440 -5.425 -24.968 1.00 96.56 88 GLY A CA 1
ATOM 666 C C . GLY A 1 88 ? 22.498 -5.282 -26.477 1.00 96.56 88 GLY A C 1
ATOM 667 O O . GLY A 1 88 ? 22.524 -4.169 -26.998 1.00 96.56 88 GLY A O 1
ATOM 668 N N . SER A 1 89 ? 22.498 -6.411 -27.176 1.00 97.38 89 SER A N 1
ATOM 669 C CA . SER A 1 89 ? 22.411 -6.443 -28.630 1.00 97.38 89 SER A CA 1
ATOM 670 C C . SER A 1 89 ? 21.383 -7.464 -29.102 1.00 97.38 89 SER A C 1
ATOM 672 O O . SER A 1 89 ? 21.100 -8.461 -28.435 1.00 97.38 89 SER A O 1
ATOM 674 N N . VAL A 1 90 ? 20.786 -7.193 -30.258 1.00 97.06 90 VAL A N 1
ATOM 675 C CA . VAL A 1 90 ? 19.820 -8.066 -30.923 1.00 97.06 90 VAL A CA 1
ATOM 676 C C . VAL A 1 90 ? 20.236 -8.278 -32.374 1.00 97.06 90 VAL A C 1
ATOM 678 O O . VAL A 1 90 ? 20.657 -7.347 -33.059 1.00 97.06 90 VAL A O 1
ATOM 681 N N . LEU A 1 91 ? 20.125 -9.516 -32.856 1.00 97.75 91 LEU A N 1
ATOM 682 C CA . LEU A 1 91 ? 20.357 -9.837 -34.261 1.00 97.75 91 LEU A CA 1
ATOM 683 C C . LEU A 1 91 ? 19.087 -9.565 -35.071 1.00 97.75 91 LEU A C 1
ATOM 685 O O . LEU A 1 91 ? 18.061 -10.205 -34.850 1.00 97.75 91 LEU A O 1
ATOM 689 N N . ILE A 1 92 ? 19.170 -8.667 -36.049 1.00 96.12 92 ILE A N 1
ATOM 690 C CA . ILE A 1 92 ? 18.100 -8.394 -37.012 1.00 96.12 92 ILE A CA 1
ATOM 691 C C . ILE A 1 92 ? 18.657 -8.699 -38.401 1.00 96.12 92 ILE A C 1
ATOM 693 O O . ILE A 1 92 ? 19.630 -8.094 -38.843 1.00 96.12 92 ILE A O 1
ATOM 697 N N . SER A 1 93 ? 18.084 -9.699 -39.076 1.00 96.12 93 SER A N 1
ATOM 698 C CA . SER A 1 93 ? 18.548 -10.167 -40.396 1.00 96.12 93 SER A CA 1
ATOM 699 C C . SER A 1 93 ? 20.043 -10.529 -40.440 1.00 96.12 93 SER A C 1
ATOM 701 O O . SER A 1 93 ? 20.733 -10.281 -41.427 1.00 96.12 93 SER A O 1
ATOM 703 N N . GLY A 1 94 ? 20.557 -11.108 -39.350 1.00 94.50 94 GLY A N 1
ATOM 704 C CA . GLY A 1 94 ? 21.961 -11.512 -39.225 1.00 94.50 94 GLY A CA 1
ATOM 705 C C . GLY A 1 94 ? 22.938 -10.368 -38.934 1.00 94.50 94 GLY A C 1
ATOM 706 O O . GLY A 1 94 ? 24.136 -10.624 -38.856 1.00 94.50 94 GLY A O 1
ATOM 707 N N . GLN A 1 95 ? 22.456 -9.135 -38.755 1.00 96.44 95 GLN A N 1
ATOM 708 C CA . GLN A 1 95 ? 23.261 -7.995 -38.314 1.00 96.44 95 GLN A CA 1
ATOM 709 C C . GLN A 1 95 ? 22.993 -7.696 -36.839 1.00 96.44 95 GLN A C 1
ATOM 711 O O . GLN A 1 95 ? 21.848 -7.748 -36.392 1.00 96.44 95 GLN A O 1
ATOM 716 N N . SER A 1 96 ? 24.051 -7.415 -36.075 1.00 97.44 96 SER A N 1
ATOM 717 C CA . SER A 1 96 ? 23.943 -7.063 -34.655 1.00 97.44 96 SER A CA 1
ATOM 718 C C . SER A 1 96 ? 23.578 -5.592 -34.499 1.00 97.44 96 SER A C 1
ATOM 720 O O . SER A 1 96 ? 24.227 -4.729 -35.087 1.00 97.44 96 SER A O 1
ATOM 722 N N . HIS A 1 97 ? 22.572 -5.316 -33.674 1.00 97.31 97 HIS A N 1
ATOM 723 C CA . HIS A 1 97 ? 22.145 -3.973 -33.303 1.00 97.31 97 HIS A CA 1
ATOM 724 C C . HIS A 1 97 ? 22.158 -3.832 -31.788 1.00 97.31 97 HIS A C 1
ATOM 726 O O . HIS A 1 97 ? 21.471 -4.582 -31.096 1.00 97.31 97 HIS A O 1
ATOM 732 N N . ASP A 1 98 ? 22.908 -2.860 -31.284 1.00 97.94 98 ASP A N 1
ATOM 733 C CA . ASP A 1 98 ? 22.914 -2.551 -29.859 1.00 97.94 98 ASP A CA 1
ATOM 734 C C . ASP A 1 98 ? 21.629 -1.814 -29.474 1.00 97.94 98 ASP A C 1
ATOM 736 O O . ASP A 1 98 ? 21.092 -1.011 -30.244 1.00 97.94 98 ASP A O 1
ATOM 740 N N . TYR A 1 99 ? 21.131 -2.078 -28.271 1.00 96.19 99 TYR A N 1
ATOM 741 C CA . TYR A 1 99 ? 19.962 -1.415 -27.720 1.00 96.19 99 TYR A CA 1
ATOM 742 C C . TYR A 1 99 ? 20.221 -0.902 -26.308 1.00 96.19 99 TYR A C 1
ATOM 744 O O . TYR A 1 99 ? 21.048 -1.422 -25.557 1.00 96.19 99 TYR A O 1
ATOM 752 N N . VAL A 1 100 ? 19.429 0.108 -25.948 1.00 95.38 100 VAL A N 1
ATOM 753 C CA . VAL A 1 100 ? 19.276 0.594 -24.579 1.00 95.38 100 VAL A CA 1
ATOM 754 C C . VAL A 1 100 ? 17.783 0.696 -24.276 1.00 95.38 100 VAL A C 1
ATOM 756 O O . VAL A 1 100 ? 17.060 1.410 -24.973 1.00 95.38 100 VAL A O 1
ATOM 759 N N . MET A 1 101 ? 17.319 -0.008 -23.249 1.00 91.81 101 MET A N 1
ATOM 760 C CA . MET A 1 101 ? 15.947 0.031 -22.748 1.00 91.81 101 MET A CA 1
ATOM 761 C C . MET A 1 101 ? 15.898 0.757 -21.404 1.00 91.81 101 MET A C 1
ATOM 763 O O . MET A 1 101 ? 16.816 0.661 -20.593 1.00 91.81 101 MET A O 1
ATOM 767 N N . ARG A 1 102 ? 14.814 1.506 -21.180 1.00 88.81 102 ARG A N 1
ATOM 768 C CA . ARG A 1 102 ? 14.575 2.273 -19.951 1.00 88.81 102 ARG A CA 1
ATOM 769 C C . ARG A 1 102 ? 13.116 2.175 -19.542 1.00 88.81 102 ARG A C 1
ATOM 771 O O . ARG A 1 102 ? 12.234 2.145 -20.403 1.00 88.81 102 ARG A O 1
ATOM 778 N N . SER A 1 103 ? 12.866 2.200 -18.236 1.00 86.00 103 SER A N 1
ATOM 779 C CA . SER A 1 103 ? 11.511 2.292 -17.695 1.00 86.00 103 SER A CA 1
ATOM 780 C C . SER A 1 103 ? 10.825 3.565 -18.188 1.00 86.00 103 SER A C 1
ATOM 782 O O . SER A 1 103 ? 11.286 4.681 -17.953 1.00 86.00 103 SER A O 1
ATOM 784 N N . SER A 1 104 ? 9.713 3.388 -18.897 1.00 85.62 104 SER A N 1
ATOM 785 C CA . SER A 1 104 ? 8.939 4.487 -19.465 1.00 85.62 104 SER A CA 1
ATOM 786 C C . SER A 1 104 ? 7.826 4.931 -18.516 1.00 85.62 104 SER A C 1
ATOM 788 O O . SER A 1 104 ? 7.339 4.156 -17.690 1.00 85.62 104 SER A O 1
ATOM 790 N N . LEU A 1 105 ? 7.404 6.191 -18.653 1.00 85.31 105 LEU A N 1
ATOM 791 C CA . LEU A 1 105 ? 6.252 6.769 -17.953 1.00 85.31 105 LEU A CA 1
ATOM 792 C C . LEU A 1 105 ? 6.323 6.693 -16.415 1.00 85.31 105 LEU A C 1
ATOM 794 O O . LEU A 1 105 ? 5.287 6.783 -15.768 1.00 85.31 105 LEU A O 1
ATOM 798 N N . VAL A 1 106 ? 7.513 6.576 -15.810 1.00 85.50 106 VAL A N 1
ATOM 799 C CA . VAL A 1 106 ? 7.694 6.413 -14.346 1.00 85.50 106 VAL A CA 1
ATOM 800 C C . VAL A 1 106 ? 7.150 7.576 -13.501 1.00 85.50 106 VAL A C 1
ATOM 802 O O . VAL A 1 106 ? 6.955 7.431 -12.300 1.00 85.50 106 VAL A O 1
ATOM 805 N N . THR A 1 107 ? 6.863 8.716 -14.130 1.00 86.50 107 THR A N 1
ATOM 806 C CA . THR A 1 107 ? 6.265 9.911 -13.513 1.00 86.50 107 THR A CA 1
ATOM 807 C C . THR A 1 107 ? 4.776 10.086 -13.835 1.00 86.50 107 THR A C 1
ATOM 809 O O . THR A 1 107 ? 4.166 11.072 -13.424 1.00 86.50 107 THR A O 1
ATOM 812 N N . SER A 1 108 ? 4.159 9.161 -14.578 1.00 82.75 108 SER A N 1
ATOM 813 C CA . SER A 1 108 ? 2.758 9.257 -14.995 1.00 82.75 108 SER A CA 1
ATOM 814 C C . SER A 1 108 ? 1.827 8.576 -13.990 1.00 82.75 108 SER A C 1
ATOM 816 O O . SER A 1 108 ? 1.765 7.348 -13.889 1.00 82.75 108 SER A O 1
ATOM 818 N N . GLY A 1 109 ? 1.027 9.380 -13.284 1.00 74.19 109 GLY A N 1
ATOM 819 C CA . GLY A 1 109 ? 0.007 8.876 -12.355 1.00 74.19 109 GLY A CA 1
ATOM 820 C C . GLY A 1 109 ? -1.115 8.097 -13.048 1.00 74.19 109 GLY A C 1
ATOM 821 O O . GLY A 1 109 ? -1.695 7.200 -12.444 1.00 74.19 109 GLY A O 1
ATOM 822 N N . ALA A 1 110 ? -1.373 8.376 -14.331 1.00 76.56 110 ALA A N 1
ATOM 823 C CA . ALA A 1 110 ? -2.393 7.687 -15.124 1.00 76.56 110 ALA A CA 1
ATOM 824 C C . ALA A 1 110 ? -2.020 6.238 -15.487 1.00 76.56 110 ALA A C 1
ATOM 826 O O . ALA A 1 110 ? -2.892 5.475 -15.883 1.00 76.56 110 ALA A O 1
ATOM 827 N N . THR A 1 111 ? -0.742 5.867 -15.375 1.00 77.19 1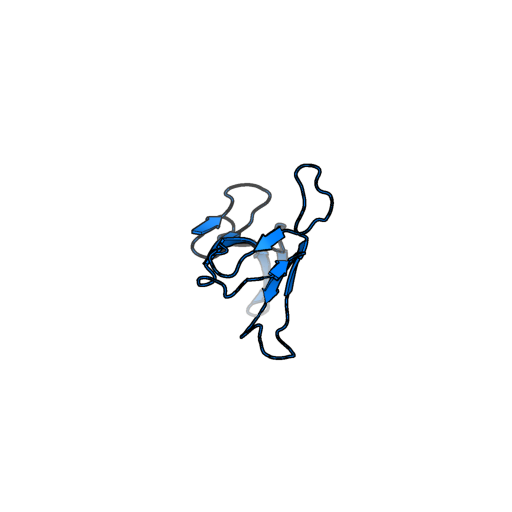11 THR A N 1
ATOM 828 C CA . THR A 1 111 ? -0.254 4.511 -15.679 1.00 77.19 111 THR A CA 1
ATOM 829 C C . THR A 1 111 ? 0.256 3.767 -14.452 1.00 77.19 111 THR A C 1
ATOM 831 O O . THR A 1 111 ? 0.150 2.549 -14.411 1.00 77.19 111 THR A O 1
ATOM 834 N N . TRP A 1 112 ? 0.821 4.474 -13.467 1.00 71.88 112 TRP A N 1
ATOM 835 C CA . TRP A 1 112 ? 1.460 3.847 -12.302 1.00 71.88 112 TRP A CA 1
ATOM 836 C C . TRP A 1 112 ? 0.646 3.937 -11.003 1.00 71.88 112 TRP A C 1
ATOM 838 O O . TRP A 1 112 ? 0.916 3.173 -10.081 1.00 71.88 112 TRP A O 1
ATOM 848 N N . GLY A 1 113 ? -0.321 4.856 -10.888 1.00 60.59 113 GLY A N 1
ATOM 849 C CA . GLY A 1 113 ? -1.106 5.056 -9.657 1.00 60.59 113 GLY A CA 1
ATOM 850 C C . GLY A 1 113 ? -2.559 4.561 -9.725 1.00 60.59 113 GLY A C 1
ATOM 851 O O . GLY A 1 113 ? -3.342 4.827 -8.810 1.00 60.59 113 GLY A O 1
ATOM 852 N N . THR A 1 114 ? -2.960 3.921 -10.824 1.00 61.91 114 THR A N 1
ATOM 853 C CA . THR A 1 114 ? -4.345 3.482 -11.081 1.00 61.91 114 THR A CA 1
ATOM 854 C C . THR A 1 114 ? -4.639 2.093 -10.554 1.00 61.91 114 THR A C 1
ATOM 856 O O . THR A 1 114 ? -3.780 1.211 -10.760 1.00 61.91 114 THR A O 1
#

Radius of gyration: 21.69 Å; chains: 1; bounding box: 47×32×61 Å

Sequence (114 aa):
TSTAQGAEPYYGSQTRTWRFDEGDAAGILAEAGIGRGNCNIDGSDLWSRALIKDGAGDPTTIEVTANEWLDVSYQLRLYPGHLIDDTGSVLISGQSHDYVMRSSLVTSGATWGT

Foldseek 3Di:
DWFWDPDPVTKIKEKDKDKDPQQNPADKDFKDFDFDDDPPDPPGDTPDMDTDADPVRHGDIDGHHNGDMDMDMDMDIGTDPDADWDWDWDQDPNDIDIDTDGDPPSRPRVPGGD

pLDDT: mean 88.86, std 10.66, range [53.78, 98.38]

Secondary structure (DSSP, 8-state):
-EEE-SSSSP-EEEEEEEEPPTTTT-EEE-EEEEESS-TTSTT--EEEEEE-B-TTS-B--EEE-TT---EEEEEEEE--S--SPEEEEEEETTEEEEEEE---STT-HHHH--